Protein AF-A0A9W6GI28-F1 (afdb_monomer_lite)

Organism: NCBI:txid1123000

Sequence (68 aa):
MKIVFKRGKWFVAFSEAVLVCDINQVDNKFIVSFDANGKRISLHTRNLDETFRVLEGIYDRNSCARHY

Foldseek 3Di:
DDWDDDPQWIWQDAPQDTWTWRWDDDPQWIWTWTDDPNDIDIDIGNDPVVVSVVVNVVVVVVVVVPDD

pLDDT: mean 84.95, std 14.43, range [35.72, 94.62]

Radius of gyration: 12.44 Å; ch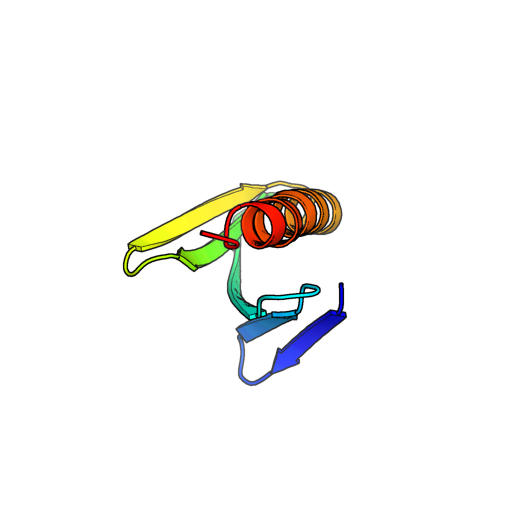ains: 1; bounding box: 28×39×20 Å

Structure (mmCIF, N/CA/C/O backbone):
data_AF-A0A9W6GI28-F1
#
_entry.id   AF-A0A9W6GI28-F1
#
loop_
_atom_site.group_PDB
_atom_site.id
_atom_site.type_symbol
_atom_site.label_atom_id
_atom_site.label_alt_id
_atom_site.label_comp_id
_atom_site.label_asym_id
_atom_site.label_entity_id
_atom_site.label_seq_id
_atom_site.pdbx_PDB_ins_code
_atom_site.Cartn_x
_atom_site.Cartn_y
_atom_site.Cartn_z
_atom_site.occupancy
_atom_site.B_iso_or_equiv
_atom_site.auth_seq_id
_atom_site.auth_comp_id
_atom_site.auth_asym_id
_atom_site.auth_atom_id
_atom_site.pdbx_PDB_model_num
ATOM 1 N N . MET A 1 1 ? 7.382 0.570 -9.105 1.00 83.12 1 MET A N 1
ATOM 2 C CA . MET A 1 1 ? 5.999 0.816 -8.641 1.00 83.12 1 MET A CA 1
ATOM 3 C C . MET A 1 1 ? 5.122 1.372 -9.755 1.00 83.12 1 MET A C 1
ATOM 5 O O . MET A 1 1 ? 5.557 2.267 -10.475 1.00 83.12 1 MET A O 1
ATOM 9 N N . LYS A 1 2 ? 3.867 0.921 -9.859 1.00 89.75 2 LYS A N 1
ATOM 10 C CA . LYS 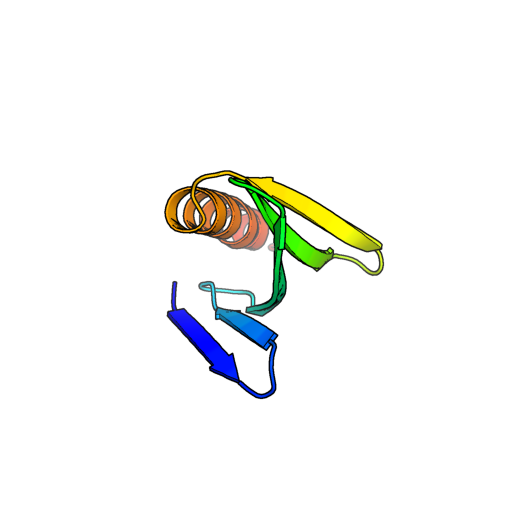A 1 2 ? 2.815 1.559 -10.668 1.00 89.75 2 LYS A CA 1
ATOM 11 C C . LYS A 1 2 ? 1.549 1.728 -9.831 1.00 89.75 2 LYS A C 1
ATOM 13 O O . LYS A 1 2 ? 1.115 0.782 -9.186 1.00 89.75 2 LYS A O 1
ATOM 18 N N . ILE A 1 3 ? 0.939 2.910 -9.875 1.00 89.56 3 ILE A N 1
ATOM 19 C CA . ILE A 1 3 ? -0.277 3.223 -9.116 1.00 89.56 3 ILE A CA 1
ATOM 20 C C . ILE A 1 3 ? -1.428 3.492 -10.085 1.00 89.56 3 ILE A C 1
ATOM 22 O O . ILE A 1 3 ? -1.271 4.238 -11.051 1.00 89.56 3 ILE A O 1
ATOM 26 N N . VAL A 1 4 ? -2.583 2.874 -9.840 1.00 92.50 4 VAL A N 1
ATOM 27 C CA . VAL A 1 4 ? -3.798 3.041 -10.645 1.00 92.50 4 VAL A CA 1
ATOM 28 C C . VAL A 1 4 ? -5.000 3.220 -9.727 1.00 92.50 4 VAL A C 1
ATOM 30 O O . VAL A 1 4 ? -5.239 2.399 -8.850 1.00 92.50 4 VAL A O 1
ATOM 33 N N . PHE A 1 5 ? -5.807 4.252 -9.959 1.00 88.62 5 PHE A N 1
ATOM 34 C CA . PHE A 1 5 ? -7.080 4.427 -9.263 1.00 88.62 5 PHE A CA 1
ATOM 35 C C . PHE A 1 5 ? -8.230 3.872 -10.108 1.00 88.62 5 PHE A C 1
ATOM 37 O O . PHE A 1 5 ? -8.417 4.276 -11.257 1.00 88.62 5 PHE A O 1
ATOM 44 N N . LYS A 1 6 ? -9.005 2.929 -9.563 1.00 89.62 6 LYS A N 1
ATOM 45 C CA . LYS A 1 6 ? -10.143 2.318 -10.267 1.00 89.62 6 LYS A CA 1
ATOM 46 C C . LYS A 1 6 ? -11.249 1.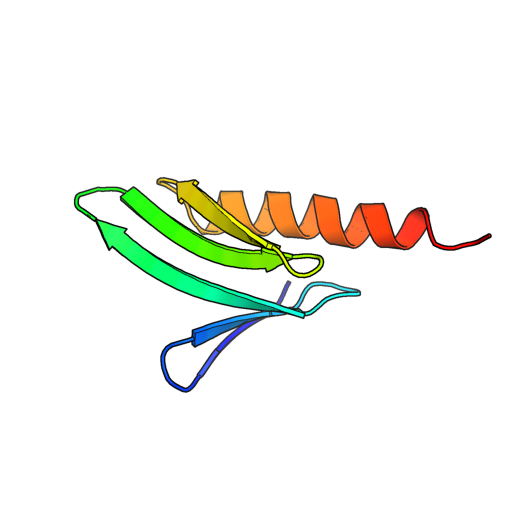949 -9.284 1.00 89.62 6 LYS A C 1
ATOM 48 O O . LYS A 1 6 ? -10.993 1.314 -8.268 1.00 89.62 6 LYS A O 1
ATOM 53 N N . ARG A 1 7 ? -12.499 2.304 -9.609 1.00 87.69 7 ARG A N 1
ATOM 54 C CA . ARG A 1 7 ? -13.696 1.982 -8.797 1.00 87.69 7 ARG A CA 1
ATOM 55 C C . ARG A 1 7 ? -13.563 2.391 -7.316 1.00 87.69 7 ARG A C 1
ATOM 57 O O . ARG A 1 7 ? -13.938 1.629 -6.433 1.00 87.69 7 ARG A O 1
ATOM 64 N N . GLY A 1 8 ? -12.994 3.567 -7.044 1.00 87.12 8 GLY A N 1
ATOM 65 C CA . GLY A 1 8 ? -12.836 4.071 -5.673 1.00 87.12 8 GLY A CA 1
ATOM 66 C C . GLY A 1 8 ? -11.654 3.484 -4.896 1.00 87.12 8 GLY A C 1
ATOM 67 O O . GLY A 1 8 ? -11.440 3.876 -3.756 1.00 87.12 8 GLY A O 1
ATOM 68 N N . LYS A 1 9 ? -10.880 2.571 -5.497 1.00 91.38 9 LYS A N 1
ATOM 69 C CA . LYS A 1 9 ? -9.744 1.905 -4.853 1.00 91.38 9 LYS A CA 1
ATOM 70 C C . LYS A 1 9 ? -8.434 2.212 -5.557 1.00 91.38 9 LYS A C 1
ATOM 72 O O . LYS A 1 9 ? -8.389 2.387 -6.778 1.00 91.38 9 LYS A O 1
ATOM 77 N N . TRP A 1 10 ? -7.367 2.238 -4.772 1.00 92.81 10 TRP A N 1
ATOM 78 C CA . TRP A 1 10 ? -6.002 2.425 -5.236 1.00 92.81 10 TRP A CA 1
ATOM 79 C C . TRP A 1 10 ? -5.342 1.065 -5.421 1.00 92.81 10 TRP A C 1
ATOM 81 O O . TRP A 1 10 ? -5.196 0.300 -4.478 1.00 92.81 10 TRP A O 1
ATOM 91 N N . PHE A 1 11 ? -4.948 0.757 -6.646 1.00 91.75 11 PHE A N 1
ATOM 92 C CA . PHE A 1 11 ? -4.182 -0.431 -6.988 1.00 91.75 11 PHE A CA 1
ATOM 93 C C . PHE A 1 11 ? -2.719 -0.026 -7.088 1.00 91.75 11 PHE A C 1
ATOM 95 O O . PHE A 1 11 ? -2.339 0.727 -7.985 1.00 91.75 11 PHE A O 1
ATOM 102 N N . VAL A 1 12 ? -1.912 -0.507 -6.153 1.00 90.88 12 VAL A N 1
ATOM 103 C CA . VAL A 1 12 ? -0.476 -0.248 -6.092 1.00 90.88 12 VAL A CA 1
ATOM 104 C C . VAL A 1 12 ? 0.233 -1.535 -6.478 1.00 90.88 12 VAL A C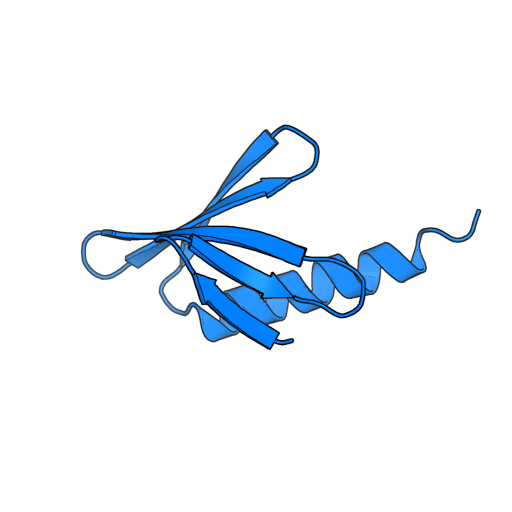 1
ATOM 106 O O . VAL A 1 12 ? 0.258 -2.496 -5.715 1.00 90.88 12 VAL A O 1
ATOM 109 N N . ALA A 1 13 ? 0.760 -1.569 -7.696 1.00 89.88 13 ALA A N 1
ATOM 110 C CA . ALA A 1 13 ? 1.562 -2.673 -8.191 1.00 89.88 13 ALA A CA 1
ATOM 111 C C . ALA A 1 13 ? 3.039 -2.432 -7.856 1.00 89.88 13 ALA A C 1
ATOM 113 O O . ALA A 1 13 ? 3.645 -1.446 -8.297 1.00 89.88 13 ALA A O 1
ATOM 114 N N . PHE A 1 14 ? 3.594 -3.349 -7.078 1.00 86.38 14 PHE A N 1
ATOM 115 C CA . PHE A 1 14 ? 5.023 -3.553 -6.870 1.00 86.38 14 PHE A CA 1
ATOM 116 C C . PHE A 1 14 ? 5.542 -4.601 -7.859 1.00 86.38 14 PHE A C 1
ATOM 118 O O . PHE A 1 14 ? 4.785 -5.058 -8.720 1.00 86.38 14 PHE A O 1
ATOM 125 N N . SER A 1 15 ? 6.820 -4.967 -7.758 1.00 83.81 15 SER A N 1
ATOM 126 C CA . SER A 1 15 ? 7.441 -5.903 -8.702 1.00 83.81 15 SER A CA 1
ATOM 127 C C . SER A 1 15 ? 6.766 -7.279 -8.653 1.00 83.81 15 SER A C 1
ATOM 129 O O . SER A 1 15 ? 6.427 -7.834 -9.692 1.00 83.81 15 SER A O 1
ATOM 131 N N . GLU A 1 16 ? 6.479 -7.772 -7.446 1.00 80.19 16 GLU A N 1
ATOM 132 C CA . GLU A 1 16 ? 5.981 -9.140 -7.212 1.00 80.19 16 GLU A CA 1
ATOM 133 C C . GLU A 1 16 ? 4.590 -9.187 -6.549 1.00 80.19 16 GLU A C 1
ATOM 135 O O . GLU A 1 16 ? 4.050 -10.257 -6.269 1.00 80.19 16 GLU A O 1
ATOM 140 N N . ALA A 1 17 ? 3.989 -8.030 -6.255 1.00 84.19 17 ALA A N 1
ATOM 141 C CA . ALA A 1 17 ? 2.726 -7.955 -5.524 1.00 84.19 17 ALA A CA 1
ATOM 142 C C . ALA A 1 17 ? 1.856 -6.785 -5.984 1.00 84.19 17 ALA A C 1
ATOM 144 O O . ALA A 1 17 ? 2.352 -5.726 -6.358 1.00 84.19 17 ALA A O 1
ATOM 145 N N . VAL A 1 18 ? 0.536 -6.951 -5.891 1.00 88.88 18 VAL A N 1
ATOM 146 C CA . VAL A 1 18 ? -0.427 -5.862 -6.080 1.00 88.88 18 VAL A CA 1
ATOM 147 C C . VAL A 1 18 ? -1.185 -5.656 -4.780 1.00 88.88 18 VAL A C 1
ATOM 149 O O . VAL A 1 18 ? -1.905 -6.545 -4.327 1.00 88.88 18 VAL A O 1
ATOM 152 N N . LEU A 1 19 ? -1.045 -4.470 -4.198 1.00 90.12 19 LEU A N 1
ATOM 153 C CA . LEU A 1 19 ? -1.856 -4.032 -3.075 1.00 90.12 19 LEU A CA 1
ATOM 154 C C . LEU A 1 19 ? -3.099 -3.299 -3.562 1.00 90.12 19 LEU A C 1
ATOM 156 O O . LEU A 1 19 ? -3.032 -2.415 -4.415 1.00 90.12 19 LEU A O 1
ATOM 160 N N . VAL A 1 20 ? -4.237 -3.648 -2.969 1.00 92.44 20 VAL A N 1
ATOM 161 C CA . VAL A 1 20 ? -5.484 -2.900 -3.119 1.00 92.44 20 VAL A CA 1
ATOM 162 C C . VAL A 1 20 ? -5.699 -2.098 -1.845 1.00 92.44 20 VAL A C 1
ATOM 164 O O . VAL A 1 20 ? -5.964 -2.662 -0.784 1.00 92.44 20 VAL A O 1
ATOM 167 N N . CYS A 1 21 ? -5.572 -0.785 -1.967 1.00 92.56 21 CYS A N 1
ATOM 168 C CA . CYS A 1 21 ? -5.630 0.166 -0.873 1.00 92.56 21 CYS A CA 1
ATOM 169 C C . CYS A 1 21 ? -6.915 1.001 -0.943 1.00 92.56 21 CYS A C 1
ATOM 171 O O . CYS A 1 21 ? -7.289 1.524 -1.997 1.00 92.56 21 CYS A O 1
ATOM 173 N N . ASP A 1 22 ? -7.548 1.184 0.207 1.00 93.81 22 ASP A N 1
ATOM 174 C CA . ASP A 1 22 ? -8.513 2.245 0.460 1.00 93.81 22 ASP A CA 1
ATOM 175 C C . ASP A 1 22 ? -7.743 3.418 1.090 1.00 93.81 22 ASP A C 1
ATOM 177 O O . ASP A 1 22 ? -7.088 3.244 2.119 1.00 93.81 22 ASP A O 1
ATOM 181 N N . ILE A 1 23 ? -7.786 4.603 0.477 1.00 92.12 23 ILE A N 1
ATOM 182 C CA . ILE A 1 23 ? -7.122 5.802 1.008 1.00 92.12 23 ILE A CA 1
ATOM 183 C C . ILE A 1 23 ? -8.194 6.794 1.429 1.00 92.12 23 ILE A C 1
ATOM 185 O O . ILE A 1 23 ? -8.970 7.255 0.595 1.00 92.12 23 ILE A O 1
ATOM 189 N N . ASN A 1 24 ? -8.206 7.140 2.712 1.00 92.38 24 ASN A N 1
ATOM 190 C CA . ASN A 1 24 ? -9.079 8.169 3.262 1.00 92.38 24 ASN A CA 1
ATOM 191 C C . ASN A 1 24 ? -8.234 9.303 3.826 1.00 92.38 24 ASN A C 1
ATOM 193 O O . ASN A 1 24 ? -7.215 9.053 4.465 1.00 92.38 24 ASN A O 1
ATOM 197 N N . GLN A 1 25 ? -8.658 10.543 3.624 1.00 90.06 25 GLN A N 1
ATOM 198 C CA . GLN A 1 25 ? -8.048 11.685 4.291 1.00 90.06 25 GLN A CA 1
ATOM 199 C C . GLN A 1 25 ? -8.904 12.072 5.495 1.00 90.06 25 GLN A C 1
ATOM 201 O O . GLN A 1 25 ? -10.112 12.257 5.365 1.00 90.06 25 GLN A O 1
ATOM 206 N N . VAL A 1 26 ? -8.273 12.179 6.661 1.00 91.75 26 VAL A N 1
ATOM 207 C CA . VAL A 1 26 ? -8.889 12.674 7.894 1.00 91.75 26 VAL A CA 1
ATOM 208 C C . VAL A 1 26 ? -7.988 13.780 8.428 1.00 91.75 26 VAL A C 1
ATOM 210 O O . VAL A 1 26 ? -6.813 13.549 8.729 1.00 91.75 26 VAL A O 1
ATOM 213 N N . ASP A 1 27 ? -8.527 14.997 8.480 1.00 89.75 27 ASP A N 1
ATOM 214 C CA . ASP A 1 27 ? -7.776 16.226 8.746 1.00 89.75 27 ASP A CA 1
ATOM 215 C C . ASP A 1 27 ? -6.561 16.370 7.795 1.00 89.75 27 ASP A C 1
ATOM 217 O O . ASP A 1 27 ? -6.686 16.316 6.569 1.00 89.75 27 ASP A O 1
ATOM 221 N N . ASN A 1 28 ? -5.359 16.502 8.365 1.00 89.56 28 ASN A N 1
ATOM 222 C CA . ASN A 1 28 ? -4.078 16.596 7.659 1.00 89.56 28 ASN A CA 1
ATOM 223 C C . ASN A 1 28 ? -3.322 15.255 7.606 1.00 89.56 28 ASN A C 1
ATOM 225 O O . ASN A 1 28 ? -2.088 15.235 7.559 1.00 89.56 28 ASN A O 1
ATOM 229 N N . LYS A 1 29 ? -4.027 14.123 7.697 1.00 92.44 29 LYS A N 1
ATOM 230 C CA . LYS A 1 29 ? -3.434 12.784 7.608 1.00 92.44 29 LYS A CA 1
ATOM 231 C C . LYS A 1 29 ? -4.199 11.921 6.611 1.00 92.44 29 LYS A C 1
ATOM 233 O O . LYS A 1 29 ? -5.419 11.981 6.510 1.00 92.44 29 LYS A O 1
ATOM 238 N N . PHE A 1 30 ? -3.464 11.070 5.916 1.00 93.69 30 PHE A N 1
ATOM 239 C CA . PHE A 1 30 ? -3.992 9.990 5.104 1.00 93.69 30 PHE A CA 1
ATOM 240 C C . PHE A 1 30 ? -4.002 8.696 5.913 1.00 93.69 30 PHE A C 1
ATOM 242 O O . PHE A 1 30 ? -3.049 8.372 6.622 1.00 93.69 30 PHE A O 1
ATOM 249 N N . ILE A 1 31 ? -5.085 7.946 5.786 1.00 94.62 31 ILE A N 1
ATOM 250 C CA . ILE A 1 31 ? -5.260 6.609 6.328 1.00 94.62 31 ILE A CA 1
ATOM 251 C C . ILE A 1 31 ? -5.285 5.665 5.133 1.00 94.62 31 ILE A C 1
ATOM 253 O O . ILE A 1 31 ? -6.223 5.690 4.335 1.00 94.62 31 ILE A O 1
ATOM 257 N N . VAL A 1 32 ? -4.232 4.865 4.998 1.00 94.19 32 VAL A N 1
ATOM 258 C CA . VAL A 1 32 ? -4.086 3.852 3.952 1.00 94.19 32 VAL A CA 1
ATOM 259 C C . VAL A 1 32 ? -4.457 2.508 4.555 1.00 94.19 32 VAL A C 1
ATOM 261 O O . VAL A 1 32 ? -3.733 1.992 5.404 1.00 94.19 32 VAL A O 1
ATOM 264 N N . SER A 1 33 ? -5.576 1.938 4.126 1.00 94.38 33 SER A N 1
ATOM 265 C CA . SER A 1 33 ? -6.036 0.627 4.578 1.00 94.38 33 SER A CA 1
ATOM 266 C C . SER A 1 33 ? -5.922 -0.402 3.463 1.00 94.38 33 SER A C 1
ATOM 268 O O . SER A 1 33 ? -6.374 -0.155 2.351 1.00 94.38 33 SER A O 1
ATOM 270 N N . PHE A 1 34 ? -5.361 -1.568 3.753 1.00 92.25 34 PHE A N 1
ATOM 271 C CA . PHE A 1 34 ? -5.252 -2.674 2.801 1.00 92.25 34 PHE A CA 1
ATOM 272 C C . PHE A 1 34 ? -5.286 -4.012 3.532 1.00 92.25 34 PHE A C 1
ATOM 274 O O . PHE A 1 34 ? -5.048 -4.084 4.737 1.00 92.25 34 PHE A O 1
ATOM 281 N N . ASP A 1 35 ? -5.588 -5.077 2.800 1.00 90.50 35 ASP A N 1
ATOM 282 C CA . ASP A 1 35 ? -5.542 -6.432 3.340 1.00 90.50 35 ASP A CA 1
ATOM 283 C C . ASP A 1 35 ? -4.158 -7.041 3.115 1.00 90.50 35 ASP A C 1
ATOM 285 O O . ASP A 1 35 ? -3.626 -7.011 2.004 1.00 90.50 35 ASP A O 1
ATOM 289 N N . ALA A 1 36 ? -3.571 -7.594 4.171 1.00 85.75 36 ALA A N 1
ATOM 290 C CA . ALA A 1 36 ? -2.317 -8.325 4.115 1.00 85.75 36 ALA A CA 1
ATOM 291 C C . ALA A 1 36 ? -2.453 -9.611 4.928 1.00 85.75 36 ALA A C 1
ATOM 293 O O . ALA A 1 36 ? -2.691 -9.586 6.135 1.00 85.75 36 ALA A O 1
ATOM 294 N N . ASN A 1 37 ? -2.284 -10.751 4.255 1.00 84.25 37 ASN A N 1
ATOM 295 C CA . ASN A 1 37 ? -2.328 -12.076 4.875 1.00 84.25 37 ASN A CA 1
ATOM 296 C C . ASN A 1 37 ? -3.638 -12.353 5.655 1.00 84.25 37 ASN A C 1
ATOM 298 O O . ASN A 1 37 ? -3.617 -12.927 6.744 1.00 84.25 37 ASN A O 1
ATOM 302 N N . GLY A 1 38 ? -4.778 -11.900 5.113 1.00 86.94 38 GLY A N 1
ATOM 303 C CA . GLY A 1 38 ? -6.110 -12.056 5.716 1.00 86.94 38 GLY A CA 1
ATOM 304 C C . GLY A 1 38 ? -6.389 -11.124 6.898 1.00 86.94 38 GLY A C 1
ATOM 305 O O . GLY A 1 38 ? -7.364 -11.324 7.623 1.00 86.94 38 GLY A O 1
ATOM 306 N N . LYS A 1 39 ? -5.520 -10.135 7.136 1.00 91.25 39 LYS A N 1
ATOM 307 C CA . LYS A 1 39 ? -5.707 -9.099 8.149 1.00 91.25 39 LYS A CA 1
ATOM 308 C C . LYS A 1 39 ? -5.780 -7.736 7.480 1.00 91.25 39 LYS A C 1
ATOM 310 O O . LYS A 1 39 ? -4.904 -7.364 6.700 1.00 91.25 39 LYS A O 1
ATOM 315 N N . ARG A 1 40 ? -6.775 -6.946 7.878 1.00 91.94 40 ARG A N 1
ATOM 316 C CA . ARG A 1 40 ? -6.874 -5.540 7.488 1.00 91.94 40 ARG A CA 1
ATOM 317 C C . ARG A 1 40 ? -5.841 -4.720 8.261 1.00 91.94 40 ARG A C 1
ATOM 319 O O . ARG A 1 40 ? -5.903 -4.633 9.486 1.00 91.94 40 ARG A O 1
ATOM 326 N N . ILE A 1 41 ? -4.903 -4.120 7.541 1.00 92.06 41 ILE A N 1
ATOM 327 C CA . ILE A 1 41 ? -3.882 -3.209 8.058 1.00 92.06 41 ILE A CA 1
ATOM 328 C C . ILE A 1 41 ? -4.295 -1.777 7.723 1.00 92.06 41 ILE A C 1
ATOM 330 O O . ILE A 1 41 ? -4.789 -1.518 6.628 1.00 92.06 41 ILE A O 1
ATOM 334 N N . SER A 1 42 ? -4.074 -0.848 8.654 1.00 93.69 42 SER A N 1
ATOM 335 C CA . SER A 1 42 ? -4.303 0.586 8.458 1.00 93.69 42 SER A CA 1
ATOM 336 C C . SER A 1 42 ? -3.056 1.367 8.853 1.00 93.69 42 SER A C 1
ATOM 338 O O . SER A 1 42 ? -2.589 1.267 9.985 1.00 93.69 42 SER A O 1
ATOM 340 N N . LEU A 1 43 ? -2.524 2.155 7.922 1.00 92.75 43 LEU A N 1
ATOM 341 C CA . LEU A 1 43 ? -1.354 3.005 8.111 1.00 92.75 43 LEU A CA 1
ATOM 342 C C . LEU A 1 43 ? -1.777 4.468 8.117 1.00 92.75 43 LEU A C 1
ATOM 344 O O . LEU A 1 43 ? -2.477 4.922 7.216 1.00 92.75 43 LEU A O 1
ATOM 348 N N . HIS A 1 44 ? -1.340 5.211 9.128 1.00 93.88 44 HIS A N 1
ATOM 349 C CA . HIS A 1 44 ? -1.599 6.642 9.234 1.00 93.88 44 HIS A CA 1
ATOM 350 C C . HIS A 1 44 ? -0.346 7.382 8.776 1.00 93.88 44 HIS A C 1
ATOM 352 O O . HIS A 1 44 ? 0.709 7.256 9.393 1.00 93.88 44 HIS A O 1
ATOM 358 N N . THR A 1 45 ? -0.455 8.159 7.706 1.00 93.31 45 THR A N 1
ATOM 359 C CA . THR A 1 45 ? 0.681 8.846 7.092 1.00 93.31 45 THR A CA 1
ATOM 360 C C . THR A 1 45 ? 0.327 10.268 6.693 1.00 93.31 45 THR A C 1
ATOM 362 O O . THR A 1 45 ? -0.831 10.606 6.482 1.00 93.31 45 THR A O 1
ATOM 365 N N . ARG A 1 46 ? 1.334 11.131 6.595 1.00 93.44 46 ARG A N 1
ATOM 366 C CA . ARG A 1 46 ? 1.199 12.462 5.987 1.00 93.44 46 ARG A CA 1
ATOM 367 C C . ARG A 1 46 ? 1.734 12.496 4.557 1.00 93.44 46 ARG A C 1
ATOM 369 O O . ARG A 1 46 ? 1.448 13.444 3.838 1.00 93.44 46 ARG A O 1
ATOM 376 N N . ASN A 1 47 ? 2.488 11.471 4.156 1.00 92.12 47 ASN A N 1
ATOM 377 C CA . ASN A 1 47 ? 3.160 11.393 2.868 1.00 92.12 47 ASN A CA 1
ATOM 378 C C . ASN A 1 47 ? 2.912 10.019 2.230 1.00 92.12 47 ASN A C 1
ATOM 380 O O . ASN A 1 47 ? 3.493 9.006 2.632 1.00 92.12 47 ASN A O 1
ATOM 384 N N . LEU A 1 48 ? 2.012 9.985 1.248 1.00 90.31 48 LEU A N 1
ATOM 385 C CA . LEU A 1 48 ? 1.642 8.756 0.548 1.00 90.31 48 LEU A CA 1
ATOM 386 C C . LEU A 1 48 ? 2.807 8.193 -0.272 1.00 90.31 48 LEU A C 1
ATOM 388 O O . LEU A 1 48 ? 3.043 6.990 -0.212 1.00 90.31 48 LEU A O 1
ATOM 392 N N . ASP A 1 49 ? 3.567 9.040 -0.968 1.00 89.69 49 ASP A N 1
ATOM 393 C CA . ASP A 1 49 ? 4.697 8.615 -1.801 1.00 89.69 49 ASP A CA 1
ATOM 394 C C . ASP A 1 49 ? 5.770 7.883 -0.992 1.00 89.69 49 ASP A C 1
ATOM 396 O O . ASP A 1 49 ? 6.211 6.794 -1.365 1.00 89.69 49 ASP A O 1
ATOM 400 N N . GLU A 1 50 ? 6.159 8.448 0.153 1.00 91.69 50 GLU A N 1
ATOM 401 C CA . GLU A 1 50 ? 7.117 7.813 1.063 1.00 91.69 50 GLU A CA 1
ATOM 402 C C . GLU A 1 50 ? 6.573 6.486 1.607 1.00 91.69 50 GLU A C 1
ATOM 404 O O . GLU A 1 50 ? 7.275 5.476 1.617 1.00 91.69 50 GLU A O 1
ATOM 409 N N . THR A 1 51 ? 5.293 6.461 1.982 1.00 91.88 51 THR A N 1
ATOM 410 C CA . THR A 1 51 ? 4.636 5.252 2.501 1.00 91.88 51 THR A CA 1
ATOM 411 C C . THR A 1 51 ? 4.631 4.134 1.462 1.00 91.88 51 THR A C 1
ATOM 413 O O . THR A 1 51 ? 4.966 2.994 1.781 1.00 91.88 51 THR A O 1
ATOM 416 N N . PHE A 1 52 ? 4.296 4.445 0.208 1.00 90.56 52 PHE A N 1
ATOM 417 C CA . PHE A 1 52 ? 4.290 3.452 -0.861 1.00 90.56 52 PHE A CA 1
ATOM 418 C C . PHE A 1 52 ? 5.694 2.989 -1.248 1.00 90.56 52 PHE A C 1
ATOM 420 O O . PHE A 1 52 ? 5.853 1.807 -1.537 1.00 90.56 52 PHE A O 1
ATOM 427 N N . ARG A 1 53 ? 6.721 3.848 -1.172 1.00 90.31 53 ARG A N 1
ATOM 428 C CA . ARG A 1 53 ? 8.124 3.422 -1.335 1.00 90.31 53 ARG A CA 1
ATOM 429 C C . ARG A 1 53 ? 8.575 2.449 -0.249 1.00 90.31 53 ARG A C 1
ATOM 431 O O . ARG A 1 53 ? 9.257 1.474 -0.547 1.00 90.31 53 ARG A O 1
ATOM 438 N N . VAL A 1 54 ? 8.194 2.688 1.008 1.00 90.06 54 VAL A N 1
ATOM 439 C CA . VAL A 1 54 ? 8.503 1.756 2.106 1.00 90.06 54 VAL A CA 1
ATOM 440 C C . VAL A 1 54 ? 7.784 0.424 1.896 1.00 90.06 54 VAL A C 1
ATOM 442 O O . VAL A 1 54 ? 8.398 -0.630 2.049 1.00 90.06 54 VAL A O 1
ATOM 445 N N .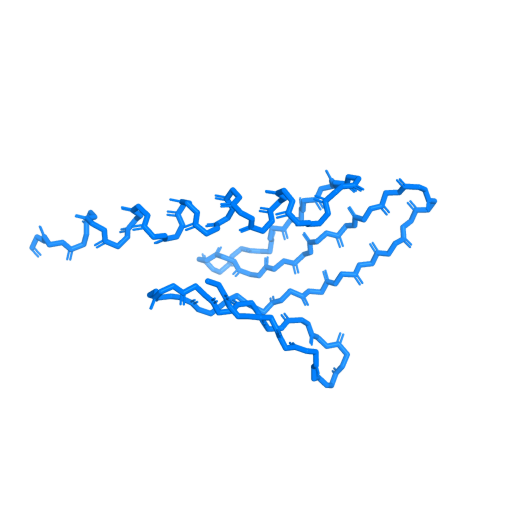 LEU A 1 55 ? 6.507 0.459 1.503 1.00 88.56 55 LEU A N 1
ATOM 446 C CA . LEU A 1 55 ? 5.754 -0.751 1.173 1.00 88.56 55 LEU A CA 1
ATOM 447 C C . LEU A 1 55 ? 6.391 -1.503 0.001 1.00 88.56 55 LEU A C 1
ATOM 449 O O . LEU A 1 55 ? 6.591 -2.706 0.120 1.00 88.56 55 LEU A O 1
ATOM 453 N N . GLU A 1 56 ? 6.785 -0.814 -1.070 1.00 88.94 56 GLU A N 1
ATOM 454 C CA . GLU A 1 56 ? 7.520 -1.421 -2.184 1.00 88.94 56 GLU A CA 1
ATOM 455 C C . GLU A 1 56 ? 8.768 -2.146 -1.679 1.00 88.94 56 GLU A C 1
ATOM 457 O O . GLU A 1 56 ? 8.930 -3.330 -1.945 1.00 88.94 56 GLU A O 1
ATOM 462 N N . GLY A 1 57 ? 9.588 -1.494 -0.850 1.00 87.50 57 GLY A N 1
ATOM 463 C CA . GLY A 1 57 ? 10.777 -2.116 -0.269 1.00 87.50 57 GLY A CA 1
ATOM 464 C C . GLY A 1 57 ? 10.484 -3.353 0.588 1.00 87.50 57 GLY A C 1
ATOM 465 O O . GLY A 1 57 ? 11.279 -4.290 0.588 1.00 87.50 57 GLY A O 1
ATOM 466 N N . ILE A 1 58 ? 9.354 -3.390 1.302 1.00 86.12 58 ILE A N 1
ATOM 467 C CA . ILE A 1 58 ? 8.934 -4.555 2.099 1.00 86.12 58 ILE A CA 1
ATOM 468 C C . ILE A 1 58 ? 8.477 -5.695 1.186 1.00 86.12 58 ILE A C 1
ATOM 470 O O . ILE A 1 58 ? 8.924 -6.828 1.362 1.00 86.12 58 ILE A O 1
ATOM 474 N N . TYR A 1 59 ? 7.602 -5.414 0.220 1.00 83.25 59 TYR A N 1
ATOM 475 C CA . TYR A 1 59 ? 7.045 -6.433 -0.670 1.00 83.25 59 TYR A C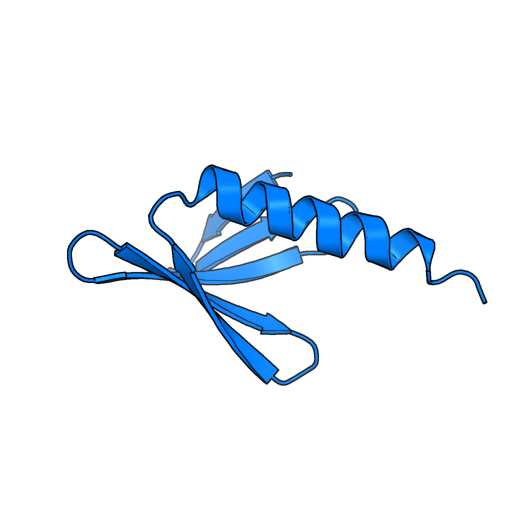A 1
ATOM 476 C C . TYR A 1 59 ? 8.095 -6.983 -1.644 1.00 83.25 59 TYR A C 1
ATOM 478 O O . TYR A 1 59 ? 8.136 -8.195 -1.852 1.00 83.25 59 TYR A O 1
ATOM 486 N N . ASP A 1 60 ? 9.000 -6.136 -2.136 1.00 79.81 60 ASP A N 1
ATOM 487 C CA . ASP A 1 60 ? 10.092 -6.536 -3.028 1.00 79.81 60 ASP A CA 1
ATOM 488 C C . ASP A 1 60 ? 11.278 -7.170 -2.270 1.00 79.81 60 ASP A C 1
ATOM 490 O O . ASP A 1 60 ? 12.033 -7.943 -2.853 1.00 79.81 60 ASP A O 1
ATOM 494 N N . ARG A 1 61 ? 11.467 -6.922 -0.960 1.00 69.00 61 ARG A N 1
ATOM 495 C CA . ARG A 1 61 ? 12.414 -7.730 -0.154 1.00 69.00 61 ARG A CA 1
ATOM 496 C C . ARG A 1 61 ? 11.852 -9.095 0.201 1.00 69.00 61 ARG A C 1
ATOM 498 O O . ARG A 1 61 ? 12.605 -10.065 0.251 1.00 69.00 61 ARG A O 1
ATOM 505 N N . ASN A 1 62 ? 10.557 -9.175 0.492 1.00 57.28 62 ASN A N 1
ATOM 506 C CA . ASN A 1 62 ? 9.943 -10.420 0.943 1.00 57.28 62 ASN A CA 1
ATOM 507 C C . ASN A 1 62 ? 9.817 -11.455 -0.191 1.00 57.28 62 ASN A C 1
ATOM 509 O O . ASN A 1 62 ? 9.722 -12.650 0.083 1.00 57.28 62 ASN A O 1
ATOM 513 N N . SER A 1 63 ? 9.878 -11.033 -1.459 1.00 52.25 63 SER A N 1
ATOM 514 C CA . SER A 1 63 ? 10.003 -11.942 -2.606 1.00 52.25 63 SER A CA 1
ATOM 515 C C . SER A 1 63 ? 11.369 -12.638 -2.673 1.00 52.25 63 SER A C 1
ATOM 517 O O . SER A 1 63 ? 11.438 -13.785 -3.106 1.00 52.25 63 SER A O 1
ATOM 519 N N . CYS A 1 64 ? 12.436 -12.032 -2.138 1.00 44.41 64 CYS A N 1
ATOM 520 C CA . CYS A 1 64 ? 13.763 -12.658 -2.057 1.00 44.41 64 CYS A CA 1
ATOM 521 C C . CYS A 1 64 ? 13.841 -13.773 -0.986 1.00 44.41 64 CYS A C 1
ATOM 523 O O . CYS A 1 64 ? 14.719 -14.628 -1.037 1.00 44.41 64 CYS A O 1
ATOM 525 N N . ALA A 1 65 ? 12.896 -13.818 -0.036 1.00 45.75 65 ALA A N 1
ATOM 526 C CA . ALA A 1 65 ? 12.823 -14.852 1.006 1.00 45.75 65 ALA A CA 1
ATOM 527 C C . ALA A 1 65 ? 11.988 -16.090 0.608 1.00 45.75 65 ALA A C 1
ATOM 529 O O . ALA A 1 65 ? 11.836 -17.009 1.413 1.00 45.75 65 ALA A O 1
ATOM 530 N N . ARG A 1 66 ? 11.428 -16.127 -0.612 1.00 41.50 66 ARG A N 1
ATOM 531 C CA . ARG A 1 66 ? 10.518 -17.189 -1.089 1.00 41.50 66 ARG A CA 1
ATOM 532 C C . ARG A 1 66 ? 11.168 -18.247 -1.993 1.00 41.50 66 ARG A C 1
ATOM 534 O O . ARG A 1 66 ? 10.455 -18.977 -2.673 1.00 41.50 66 ARG A O 1
ATOM 541 N N . HIS A 1 67 ? 12.494 -18.370 -1.954 1.00 35.94 67 HIS A N 1
ATOM 542 C CA . HIS A 1 67 ? 13.214 -19.535 -2.473 1.00 35.94 67 HIS A CA 1
ATOM 543 C C . HIS A 1 67 ? 13.584 -20.471 -1.311 1.00 35.94 67 HIS A C 1
ATOM 545 O O . HIS A 1 67 ? 14.662 -20.342 -0.738 1.00 35.94 67 HIS A O 1
ATOM 551 N N . TYR A 1 68 ? 12.679 -21.385 -0.958 1.00 35.72 68 TYR A N 1
ATOM 552 C CA . TYR A 1 68 ? 12.979 -22.609 -0.206 1.00 35.72 68 TYR A CA 1
ATOM 553 C C . TYR A 1 68 ? 12.287 -23.779 -0.893 1.00 35.72 68 TYR A C 1
ATOM 555 O O . TYR A 1 68 ? 11.086 -23.623 -1.214 1.00 35.72 68 TYR A O 1
#

Secondary structure (DSSP, 8-state):
-EEEEETTEEEEE-SS-EEEEEEEEETTEEEEEEEETTEEEEEEES-HHHHHHHHHHHHHHHTTT---